Protein AF-A0A2S9F567-F1 (afdb_monomer)

Radius of gyration: 39.9 Å; Cα contacts (8 Å, |Δi|>4): 63; chains: 1; bounding box: 78×60×138 Å

Solvent-accessible surface area (backbone atoms only — not comparable to full-atom values): 10459 Å² total; per-residue (Å²): 139,76,91,75,90,85,84,84,86,88,84,89,76,88,79,77,62,73,65,55,57,56,49,46,53,51,50,52,52,49,51,51,54,49,50,50,51,49,52,53,47,49,53,47,59,62,41,70,57,79,48,87,87,66,68,73,59,59,64,51,53,49,48,51,53,50,51,52,50,51,54,50,52,54,50,52,46,54,50,49,54,50,50,51,51,49,44,63,74,66,65,59,83,56,57,68,60,55,50,50,52,50,52,50,43,51,54,52,32,36,59,70,22,77,44,87,80,87,77,93,83,82,87,87,83,85,89,58,95,80,71,76,77,50,75,66,60,54,51,50,53,53,50,53,41,43,74,73,64,52,71,64,47,76,52,74,50,72,57,97,88,39,82,44,76,49,60,43,70

Foldseek 3Di:
DYDDDDDDDDDDDDDDDPVVVVVVVVVVVVVVVVVVVVVVVVVVVVVVCVVVVPPPPVVVVVVVVVVVVLVVLVVLLVVLVVVLVVCVVVVPPPVVVNVVSVVVSVVSCLQSQVDDDDDDDDDDDDDDPPVPQDPVNVVVVVVVCVVVPDSKDKDWDADPNDIDIDIDD

Structure (mmCIF, N/CA/C/O backbone):
data_AF-A0A2S9F567-F1
#
_entry.id   AF-A0A2S9F567-F1
#
loop_
_atom_site.group_PDB
_atom_site.id
_atom_site.type_symbol
_atom_site.label_atom_id
_atom_site.label_alt_id
_atom_site.label_comp_id
_atom_site.label_asym_id
_atom_site.label_entity_id
_atom_site.label_seq_id
_atom_site.pdbx_PDB_ins_code
_atom_site.Cartn_x
_atom_site.Cartn_y
_atom_site.Cartn_z
_atom_site.occupancy
_atom_site.B_iso_or_equiv
_atom_site.auth_seq_id
_atom_site.auth_comp_id
_atom_site.auth_asym_id
_atom_site.auth_atom_id
_atom_site.pdbx_PDB_model_num
ATOM 1 N N . MET A 1 1 ? 59.654 37.110 -105.546 1.00 37.19 1 MET A N 1
ATOM 2 C CA . MET A 1 1 ? 59.288 37.642 -104.220 1.00 37.19 1 MET A CA 1
ATOM 3 C C . MET A 1 1 ? 57.988 36.994 -103.807 1.00 37.19 1 MET A C 1
ATOM 5 O O . MET A 1 1 ? 57.070 37.054 -104.607 1.00 37.19 1 MET A O 1
ATOM 9 N N . ALA A 1 2 ? 57.797 36.428 -102.635 1.00 45.44 2 ALA A N 1
ATOM 10 C CA . ALA A 1 2 ? 58.640 35.962 -101.540 1.00 45.44 2 ALA A CA 1
ATOM 11 C C . ALA A 1 2 ? 57.604 35.476 -100.515 1.00 45.44 2 ALA A C 1
ATOM 13 O O . ALA A 1 2 ? 56.603 36.173 -100.358 1.00 45.44 2 ALA A O 1
ATOM 14 N N . GLU A 1 3 ? 57.892 34.346 -99.859 1.00 51.03 3 GLU A N 1
ATOM 15 C CA . GLU A 1 3 ? 57.413 34.039 -98.500 1.00 51.03 3 GLU A CA 1
ATOM 16 C C . GLU A 1 3 ? 55.885 33.781 -98.388 1.00 51.03 3 GLU A C 1
ATOM 18 O O . GLU A 1 3 ? 55.079 34.238 -99.184 1.00 51.03 3 GLU A O 1
ATOM 23 N N . ASP A 1 4 ? 55.350 32.988 -97.474 1.00 48.09 4 ASP A N 1
ATOM 24 C CA . ASP A 1 4 ? 55.877 32.196 -96.373 1.00 48.09 4 ASP A CA 1
ATOM 25 C C . ASP A 1 4 ? 54.720 31.291 -95.894 1.00 48.09 4 ASP A C 1
ATOM 27 O O . ASP A 1 4 ? 53.557 31.595 -96.162 1.00 48.09 4 ASP A O 1
ATOM 31 N N . SER A 1 5 ? 55.060 30.187 -95.222 1.00 52.00 5 SER A N 1
ATOM 32 C CA . SER A 1 5 ? 54.617 29.793 -93.862 1.00 52.00 5 SER A CA 1
ATOM 33 C C . SER A 1 5 ? 53.223 30.245 -93.366 1.00 52.00 5 SER A C 1
ATOM 35 O O . SER A 1 5 ? 52.830 31.388 -93.519 1.00 52.00 5 SER A O 1
ATOM 37 N N . GLU A 1 6 ? 52.396 29.494 -92.638 1.00 62.50 6 GLU A N 1
ATOM 38 C CA . GLU A 1 6 ? 52.506 28.269 -91.841 1.00 62.50 6 GLU A CA 1
ATOM 39 C C . GLU A 1 6 ? 51.058 27.906 -91.354 1.00 62.50 6 GLU A C 1
ATOM 41 O O . GLU A 1 6 ? 50.105 28.618 -91.688 1.00 62.50 6 GLU A O 1
ATOM 46 N N . PRO A 1 7 ? 50.849 26.798 -90.610 1.00 60.94 7 PRO A N 1
ATOM 47 C CA . PRO A 1 7 ? 49.586 26.058 -90.531 1.00 60.94 7 PRO A CA 1
ATOM 48 C C . PRO A 1 7 ? 48.819 26.165 -89.188 1.00 60.94 7 PRO A C 1
ATOM 50 O O . PRO A 1 7 ? 49.198 26.869 -88.261 1.00 60.94 7 PRO A O 1
ATOM 53 N N . ALA A 1 8 ? 47.781 25.320 -89.098 1.00 51.59 8 ALA A N 1
ATOM 54 C CA . ALA A 1 8 ? 47.271 24.627 -87.907 1.00 51.59 8 ALA A CA 1
ATOM 55 C C . ALA A 1 8 ? 46.402 25.400 -86.890 1.00 51.59 8 ALA A C 1
ATOM 57 O O . ALA A 1 8 ? 46.864 26.142 -86.031 1.00 51.59 8 ALA A O 1
ATOM 58 N N . ALA A 1 9 ? 45.114 25.052 -86.889 1.00 56.38 9 ALA A N 1
ATOM 59 C CA . ALA A 1 9 ? 44.299 24.980 -85.673 1.00 56.38 9 ALA A CA 1
ATOM 60 C C . ALA A 1 9 ? 44.326 23.527 -85.137 1.00 56.38 9 ALA A C 1
ATOM 62 O O . ALA A 1 9 ? 44.726 22.638 -85.895 1.00 56.38 9 ALA A O 1
ATOM 63 N N . PRO A 1 10 ? 43.809 23.198 -83.934 1.00 65.44 10 PRO A N 1
ATOM 64 C CA . PRO A 1 10 ? 43.345 24.019 -82.804 1.00 65.44 10 PRO A CA 1
ATOM 65 C C . PRO A 1 10 ? 44.064 23.594 -81.494 1.00 65.44 10 PRO A C 1
ATOM 67 O O . PRO A 1 10 ? 45.003 22.815 -81.556 1.00 65.44 10 PRO A O 1
ATOM 70 N N . HIS A 1 11 ? 43.650 24.075 -80.315 1.00 52.03 11 HIS A N 1
ATOM 71 C CA . HIS A 1 11 ? 43.380 23.261 -79.107 1.00 52.03 11 HIS A CA 1
ATOM 72 C C . HIS A 1 11 ? 42.940 24.174 -77.955 1.00 52.03 11 HIS A C 1
ATOM 74 O O . HIS A 1 11 ? 43.604 25.151 -77.610 1.00 52.03 11 HIS A O 1
ATOM 80 N N . GLY A 1 12 ? 41.784 23.844 -77.381 1.00 58.00 12 GLY A N 1
ATOM 81 C CA . GLY A 1 12 ? 41.145 24.605 -76.320 1.00 58.00 12 GLY A CA 1
ATOM 82 C C . GLY A 1 12 ? 41.901 24.568 -74.997 1.00 58.00 12 GLY A C 1
ATOM 83 O O . GLY A 1 12 ? 42.596 23.607 -74.662 1.00 58.00 12 GLY A O 1
ATOM 84 N N . ARG A 1 13 ? 41.685 25.613 -74.204 1.00 52.03 13 ARG A N 1
ATOM 85 C CA . ARG A 1 13 ? 41.933 25.598 -72.767 1.00 52.03 13 ARG A CA 1
ATOM 86 C C . ARG A 1 13 ? 40.681 26.125 -72.087 1.00 52.03 13 ARG A C 1
ATOM 88 O O . ARG A 1 13 ? 40.302 27.275 -72.258 1.00 52.03 13 ARG A O 1
ATOM 95 N N . HIS A 1 14 ? 40.007 25.220 -71.386 1.00 52.25 14 HIS A N 1
ATOM 96 C CA . HIS A 1 14 ? 38.928 25.536 -70.464 1.00 52.25 14 HIS A CA 1
ATOM 97 C C . HIS A 1 14 ? 39.519 26.373 -69.323 1.00 52.25 14 HIS A C 1
ATOM 99 O O . HIS A 1 14 ? 40.222 25.858 -68.454 1.00 52.25 14 HIS A O 1
ATOM 105 N N . GLU A 1 15 ? 39.253 27.672 -69.355 1.00 56.03 15 GLU A N 1
ATOM 106 C CA . GLU A 1 15 ? 39.529 28.605 -68.269 1.00 56.03 15 GLU A CA 1
ATOM 107 C C . GLU A 1 15 ? 38.614 28.226 -67.086 1.00 56.03 15 GLU A C 1
ATOM 109 O O . GLU A 1 15 ? 37.411 28.491 -67.102 1.00 56.03 15 GLU A O 1
ATOM 114 N N . LEU A 1 16 ? 39.144 27.541 -66.067 1.00 60.44 16 LEU A N 1
ATOM 115 C CA . LEU A 1 16 ? 38.392 27.296 -64.834 1.00 60.44 16 LEU A CA 1
ATOM 116 C C . LEU A 1 16 ? 38.199 28.632 -64.096 1.00 60.44 16 LEU A C 1
ATOM 118 O O . LEU A 1 16 ? 39.182 29.325 -63.812 1.00 60.44 16 LEU A O 1
ATOM 122 N N . PRO A 1 17 ? 36.956 29.013 -63.758 1.00 55.12 17 PRO A N 1
ATOM 123 C CA . PRO A 1 17 ? 36.686 30.311 -63.171 1.00 55.12 17 PRO A CA 1
ATOM 124 C C . PRO A 1 17 ? 37.217 30.336 -61.737 1.00 55.12 17 PRO A C 1
ATOM 126 O O . PRO A 1 17 ? 36.711 29.642 -60.866 1.00 55.12 17 PRO A O 1
ATOM 129 N N . ARG A 1 18 ? 38.220 31.176 -61.457 1.00 58.12 18 ARG A N 1
ATOM 130 C CA . ARG A 1 18 ? 38.762 31.412 -60.100 1.00 58.12 18 ARG A CA 1
ATOM 131 C C . ARG A 1 18 ? 37.692 31.804 -59.065 1.00 58.12 18 ARG A C 1
ATOM 133 O O . ARG A 1 18 ? 37.925 31.657 -57.867 1.00 58.12 18 ARG A O 1
ATOM 140 N N . SER A 1 19 ? 36.513 32.246 -59.508 1.00 58.12 19 SER A N 1
ATOM 141 C CA . SER A 1 19 ? 35.350 32.483 -58.648 1.00 58.12 19 SER A CA 1
ATOM 142 C C . SER A 1 19 ? 34.764 31.198 -58.053 1.00 58.12 19 SER A C 1
ATOM 144 O O . SER A 1 19 ? 34.244 31.255 -56.943 1.00 58.12 19 SER A O 1
ATOM 146 N N . SER A 1 20 ? 34.895 30.037 -58.710 1.00 61.75 20 SER A N 1
ATOM 147 C CA . SER A 1 20 ? 34.395 28.758 -58.186 1.00 61.75 20 SER A CA 1
ATOM 148 C C . SER A 1 20 ? 35.220 28.243 -57.009 1.00 61.75 20 SER A C 1
ATOM 150 O O . SER A 1 20 ? 34.664 27.608 -56.120 1.00 61.75 20 SER A O 1
ATOM 152 N N . ALA A 1 21 ? 36.517 28.565 -56.949 1.00 67.19 21 ALA A N 1
ATOM 153 C CA . ALA A 1 21 ? 37.364 28.223 -55.808 1.00 67.19 21 ALA A CA 1
ATOM 154 C C . ALA A 1 21 ? 36.982 29.042 -54.566 1.00 67.19 21 ALA A C 1
ATOM 156 O O . ALA A 1 21 ? 36.855 28.485 -53.480 1.00 67.19 21 ALA A O 1
ATOM 157 N N . VAL A 1 22 ? 36.721 30.345 -54.733 1.00 73.75 22 VAL A N 1
ATOM 158 C CA . VAL A 1 22 ? 36.220 31.209 -53.648 1.00 73.75 22 VAL A CA 1
ATOM 159 C C . VAL A 1 22 ? 34.837 30.746 -53.194 1.00 73.75 22 VAL A C 1
ATOM 161 O O . VAL A 1 22 ? 34.590 30.633 -51.997 1.00 73.75 22 VAL A O 1
ATOM 164 N N . PHE A 1 23 ? 33.960 30.409 -54.142 1.00 74.69 23 PH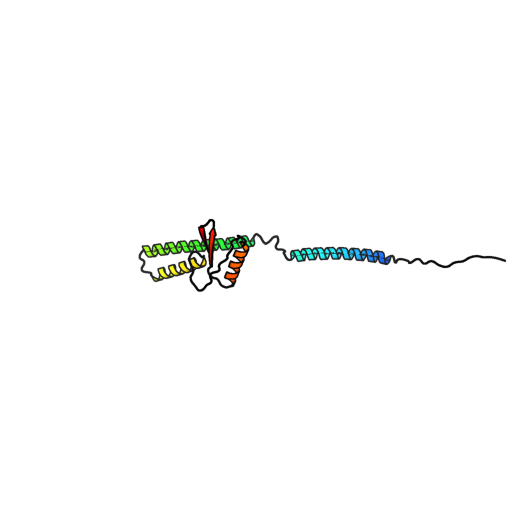E A N 1
ATOM 165 C CA . PHE A 1 23 ? 32.634 29.873 -53.843 1.00 74.69 23 PHE A CA 1
ATOM 166 C C . PHE A 1 23 ? 32.710 28.515 -53.132 1.00 74.69 23 PHE A C 1
ATOM 168 O O . PHE A 1 23 ? 31.963 28.274 -52.191 1.00 74.69 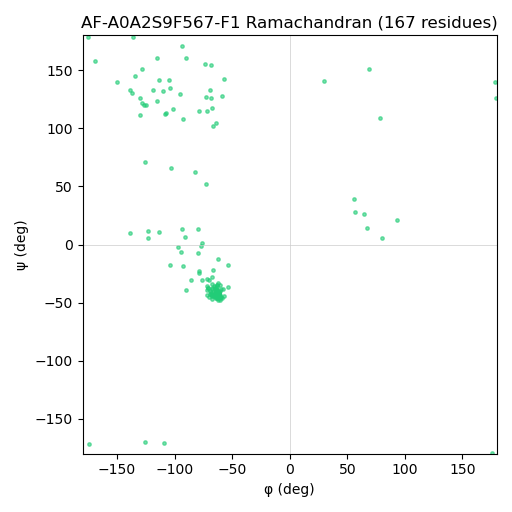23 PHE A O 1
ATOM 175 N N . GLY A 1 24 ? 33.652 27.653 -53.525 1.00 80.12 24 GLY A N 1
ATOM 176 C CA . GLY A 1 24 ? 33.908 26.362 -52.890 1.00 80.12 24 GLY A CA 1
ATOM 177 C C . GLY A 1 24 ? 34.427 26.505 -51.461 1.00 80.12 24 GLY A C 1
ATOM 178 O O . GLY A 1 24 ? 33.919 25.845 -50.560 1.00 80.12 24 GLY A O 1
ATOM 179 N N . VAL A 1 25 ? 35.374 27.416 -51.222 1.00 85.00 25 VAL A N 1
ATOM 180 C CA . VAL A 1 25 ? 35.862 27.727 -49.867 1.00 85.00 25 VAL A CA 1
ATOM 181 C C . VAL A 1 25 ? 34.730 28.271 -48.996 1.00 85.00 25 VAL A C 1
ATOM 183 O O . VAL A 1 25 ? 34.572 27.843 -47.854 1.00 85.00 25 VAL A O 1
ATOM 186 N N . LEU A 1 26 ? 33.906 29.168 -49.540 1.00 86.69 26 LEU A N 1
ATOM 187 C CA . LEU A 1 26 ? 32.778 29.754 -48.820 1.00 86.69 26 LEU A CA 1
ATOM 188 C C . LEU A 1 26 ? 31.687 28.712 -48.520 1.00 86.69 26 LEU A C 1
ATOM 190 O O . LEU A 1 26 ? 31.138 28.710 -47.422 1.00 86.69 26 LEU A O 1
ATOM 194 N N . ALA A 1 27 ? 31.434 27.781 -49.444 1.00 85.19 27 ALA A N 1
ATOM 195 C CA . ALA A 1 27 ? 30.518 26.659 -49.251 1.00 85.19 27 ALA A CA 1
ATOM 196 C C . ALA A 1 27 ? 31.017 25.672 -48.183 1.00 85.19 27 ALA A C 1
ATOM 198 O O . ALA A 1 27 ? 30.238 25.252 -47.333 1.00 85.19 27 ALA A O 1
ATOM 199 N N . VAL A 1 28 ? 32.313 25.339 -48.176 1.00 88.44 28 VAL A N 1
ATOM 200 C CA . VAL A 1 28 ? 32.918 24.484 -47.140 1.00 88.44 28 VAL A CA 1
ATOM 201 C C . VAL A 1 28 ? 32.822 25.150 -45.770 1.00 88.44 28 VAL A C 1
ATOM 203 O O . VAL A 1 28 ? 32.429 24.501 -44.804 1.00 88.44 28 VAL A O 1
ATOM 206 N N . LEU A 1 29 ? 33.121 26.448 -45.688 1.00 91.44 29 LEU A N 1
ATOM 207 C CA . LEU A 1 29 ? 33.033 27.211 -44.445 1.00 91.44 29 LEU A CA 1
ATOM 208 C C . LEU A 1 29 ? 31.585 27.277 -43.932 1.00 91.44 29 LEU A C 1
ATOM 210 O O . LEU A 1 29 ? 31.349 27.036 -42.749 1.00 91.44 29 LEU A O 1
ATOM 214 N N . LEU A 1 30 ? 30.613 27.512 -44.820 1.00 90.94 30 LEU A N 1
ATOM 215 C CA . LEU A 1 30 ? 29.183 27.457 -44.493 1.00 90.94 30 LEU A CA 1
ATOM 216 C C . LEU A 1 30 ? 28.750 26.076 -43.999 1.00 90.94 30 LEU A C 1
ATOM 218 O O . LEU A 1 30 ? 28.080 25.992 -42.975 1.00 90.94 30 LEU A O 1
ATOM 222 N N . CYS A 1 31 ? 29.155 24.999 -44.676 1.00 88.56 31 CYS A N 1
ATOM 223 C CA . CYS A 1 31 ? 28.868 23.630 -44.242 1.00 88.56 31 CYS A CA 1
ATOM 224 C C . CYS A 1 31 ? 29.455 23.328 -42.860 1.00 88.56 31 CYS A C 1
ATOM 226 O O . CYS A 1 31 ? 28.812 22.656 -42.060 1.00 88.56 31 CYS A O 1
ATOM 228 N N . LEU A 1 32 ? 30.653 23.832 -42.561 1.00 90.69 32 LEU A N 1
ATOM 229 C CA . LEU A 1 32 ? 31.321 23.611 -41.280 1.00 90.69 32 LEU A CA 1
ATOM 230 C C . LEU A 1 32 ? 30.606 24.367 -40.151 1.00 90.69 32 LEU A C 1
ATOM 232 O O . LEU A 1 32 ? 30.309 23.781 -39.112 1.00 9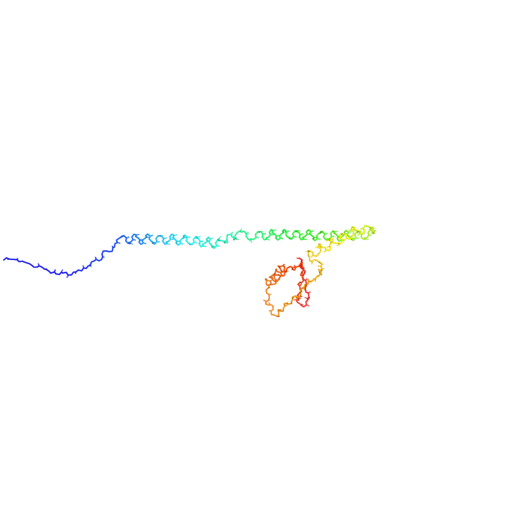0.69 32 LEU A O 1
ATOM 236 N N . LEU A 1 33 ? 30.240 25.632 -40.383 1.00 89.06 33 LEU A N 1
ATOM 237 C CA . LEU A 1 33 ? 29.423 26.412 -39.448 1.00 89.06 33 LEU A CA 1
ATOM 238 C C . LEU A 1 33 ? 28.041 25.786 -39.234 1.00 89.06 33 LEU A C 1
ATOM 240 O O . LEU A 1 33 ? 27.581 25.702 -38.098 1.00 89.06 33 LEU A O 1
ATOM 244 N N . LEU A 1 34 ? 27.399 25.308 -40.303 1.00 88.25 34 LEU A N 1
ATOM 245 C CA . LEU A 1 34 ? 26.102 24.643 -40.229 1.00 88.25 34 LEU A CA 1
ATOM 246 C C . LEU A 1 34 ? 26.199 23.306 -39.484 1.00 88.25 34 LEU A C 1
ATOM 248 O O . LEU A 1 34 ? 25.348 23.011 -38.654 1.00 88.25 34 LEU A O 1
ATOM 252 N N . GLY A 1 35 ? 27.259 22.530 -39.716 1.00 86.62 35 GLY A N 1
ATOM 253 C CA . GLY A 1 35 ? 27.541 21.296 -38.986 1.00 86.62 35 GLY A CA 1
ATOM 254 C C . GLY A 1 35 ? 27.763 21.539 -37.494 1.00 86.62 35 GLY A C 1
ATOM 255 O O . GLY A 1 35 ? 27.213 20.807 -36.677 1.00 86.62 35 GLY A O 1
ATOM 256 N N . ILE A 1 36 ? 28.490 22.600 -37.123 1.00 85.62 36 ILE A N 1
ATOM 257 C CA . ILE A 1 36 ? 28.644 23.018 -35.721 1.00 85.62 36 ILE A CA 1
ATOM 258 C C . ILE A 1 36 ? 27.294 23.450 -35.141 1.00 85.62 36 ILE A C 1
ATOM 260 O O . ILE A 1 36 ? 26.939 22.996 -34.059 1.00 85.62 36 ILE A O 1
ATOM 264 N N . ALA A 1 37 ? 26.516 24.266 -35.857 1.00 82.75 37 ALA A N 1
ATOM 265 C CA . ALA A 1 37 ? 25.205 24.726 -35.403 1.00 82.75 37 ALA A CA 1
ATOM 266 C C . ALA A 1 37 ? 24.236 23.555 -35.173 1.00 82.75 37 ALA A C 1
ATOM 268 O O . ALA A 1 37 ? 23.591 23.487 -34.127 1.00 82.75 37 ALA A O 1
ATOM 269 N N . ILE A 1 38 ? 24.187 22.595 -36.100 1.00 79.56 38 IL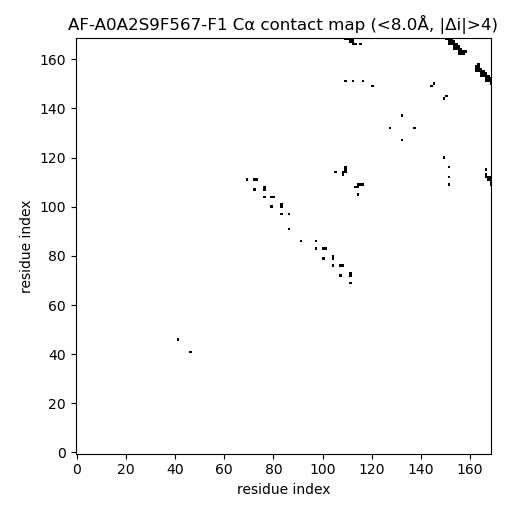E A N 1
ATOM 270 C CA . ILE A 1 38 ? 23.395 21.370 -35.961 1.00 79.56 38 ILE A CA 1
ATOM 271 C C . ILE A 1 38 ? 23.941 20.515 -34.820 1.00 79.56 38 ILE A C 1
ATOM 273 O O . ILE A 1 38 ? 23.156 20.063 -34.007 1.00 79.56 38 ILE A O 1
ATOM 277 N N . ALA A 1 39 ? 25.255 20.336 -34.674 1.00 78.06 39 ALA A N 1
ATOM 278 C CA . ALA A 1 39 ? 25.826 19.579 -33.557 1.00 78.06 39 ALA A CA 1
ATOM 279 C C . ALA A 1 39 ? 25.533 20.228 -32.193 1.00 78.06 39 ALA A C 1
ATOM 281 O O . ALA A 1 39 ? 25.302 19.518 -31.216 1.00 78.06 39 ALA A O 1
ATOM 282 N N . THR A 1 40 ? 25.500 21.564 -32.114 1.00 73.69 40 THR A N 1
ATOM 283 C CA . THR A 1 40 ? 25.076 22.288 -30.906 1.00 73.69 40 THR A CA 1
ATOM 284 C C . THR A 1 40 ? 23.577 22.175 -30.664 1.00 73.69 40 THR A C 1
ATOM 286 O O . THR A 1 40 ? 23.178 22.018 -29.517 1.00 73.69 40 THR A O 1
ATOM 289 N N . GLN A 1 41 ? 22.754 22.185 -31.718 1.00 65.50 41 GLN A N 1
ATOM 290 C CA . GLN A 1 41 ? 21.310 21.977 -31.613 1.00 65.50 41 GLN A CA 1
ATOM 291 C C . GLN A 1 41 ? 20.967 20.530 -31.276 1.00 65.50 41 GLN A C 1
ATOM 293 O O . GLN A 1 41 ? 20.067 20.323 -30.488 1.00 65.50 41 GLN A O 1
ATOM 298 N N . VAL A 1 42 ? 21.688 19.538 -31.800 1.00 66.81 42 VAL A N 1
ATOM 299 C CA . VAL A 1 42 ? 21.548 18.117 -31.455 1.00 66.81 42 VAL A CA 1
ATOM 300 C C . VAL A 1 42 ? 22.011 17.899 -30.025 1.00 66.81 42 VAL A C 1
ATOM 302 O O . VAL A 1 42 ? 21.276 17.300 -29.263 1.00 66.81 42 VAL A O 1
ATOM 305 N N . ARG A 1 43 ? 23.127 18.505 -29.592 1.00 57.16 43 ARG A N 1
ATOM 306 C CA . ARG A 1 43 ? 23.478 18.528 -28.164 1.00 57.16 43 ARG A CA 1
ATOM 307 C C . ARG A 1 43 ? 22.418 19.218 -27.317 1.00 57.16 43 ARG A C 1
ATOM 309 O O . ARG A 1 43 ? 22.207 18.769 -26.206 1.00 57.16 43 ARG A O 1
ATOM 316 N N . GLN A 1 44 ? 21.748 20.263 -27.805 1.00 49.78 44 GLN A N 1
ATOM 317 C CA . GLN A 1 44 ? 20.633 20.918 -27.105 1.00 49.78 44 GLN A CA 1
ATOM 318 C C . GLN A 1 44 ? 19.297 20.166 -27.217 1.00 49.78 44 GLN A C 1
ATOM 320 O O . GLN A 1 44 ? 18.449 20.355 -26.360 1.00 49.78 44 GLN A O 1
ATOM 325 N N . THR A 1 45 ? 19.116 19.317 -28.229 1.00 48.19 45 THR A N 1
ATOM 326 C CA . THR A 1 45 ? 17.929 18.475 -28.452 1.00 48.19 45 THR A CA 1
ATOM 327 C C . THR A 1 45 ? 18.059 17.167 -27.668 1.00 48.19 45 THR A C 1
ATOM 329 O O . THR A 1 45 ? 17.065 16.699 -27.131 1.00 48.19 45 THR A O 1
ATOM 332 N N . ASP A 1 46 ? 19.284 16.669 -27.468 1.00 45.06 46 ASP A N 1
ATOM 333 C CA . ASP A 1 46 ? 19.636 15.697 -26.426 1.00 45.06 46 ASP A CA 1
ATOM 334 C C . ASP A 1 46 ? 19.624 16.358 -25.029 1.00 45.06 46 ASP A C 1
ATOM 336 O O . ASP A 1 46 ? 19.126 15.774 -24.076 1.00 45.06 46 ASP A O 1
ATOM 340 N N . SER A 1 47 ? 20.036 17.631 -24.899 1.00 43.22 47 SER A N 1
ATOM 341 C CA . SER A 1 47 ? 19.837 18.439 -23.668 1.00 43.22 47 SER A CA 1
ATOM 342 C C . SER A 1 47 ? 18.418 19.017 -23.539 1.00 43.22 47 SER A C 1
ATOM 344 O O . SER A 1 47 ? 18.162 19.863 -22.676 1.00 43.22 47 SER A O 1
ATOM 346 N N . GLY A 1 48 ? 17.477 18.523 -24.352 1.00 41.44 48 GLY A N 1
ATOM 347 C CA . GLY A 1 48 ? 16.053 18.527 -24.025 1.00 41.44 48 GLY A CA 1
ATOM 348 C C . GLY A 1 48 ? 15.766 17.692 -22.771 1.00 41.44 48 GLY A C 1
ATOM 349 O O . GLY A 1 48 ? 14.710 17.855 -22.168 1.00 41.44 48 GLY A O 1
ATOM 350 N N . ASP A 1 49 ? 16.742 16.893 -22.325 1.00 46.47 49 ASP A N 1
ATOM 351 C CA . ASP A 1 49 ? 16.882 16.389 -20.962 1.00 46.47 49 ASP A CA 1
ATOM 352 C C . ASP A 1 49 ? 17.989 17.184 -20.231 1.00 46.47 49 ASP A C 1
ATOM 354 O O . ASP A 1 49 ? 19.031 16.671 -19.838 1.00 46.47 49 ASP A O 1
ATOM 358 N N . SER A 1 50 ? 17.774 18.485 -20.003 1.00 43.97 50 SER A N 1
ATOM 359 C CA . SER A 1 50 ? 18.522 19.263 -18.991 1.00 43.97 50 SER A CA 1
ATOM 360 C C . SER A 1 50 ? 18.062 18.873 -17.579 1.00 43.97 50 SER A C 1
ATOM 362 O O . SER A 1 50 ? 17.684 19.692 -16.745 1.00 43.97 50 SER A O 1
ATOM 364 N N . LEU A 1 51 ? 18.082 17.566 -17.333 1.00 39.31 51 LEU A N 1
ATOM 365 C CA . LEU A 1 51 ? 17.651 16.872 -16.127 1.00 39.31 51 LEU A CA 1
ATOM 366 C C . LEU A 1 51 ? 18.789 16.025 -15.534 1.00 39.31 51 LEU A C 1
ATOM 368 O O . LEU A 1 51 ? 18.582 15.298 -14.567 1.00 39.31 51 LEU A O 1
ATOM 372 N N . GLU A 1 52 ? 20.018 16.204 -16.021 1.00 48.44 52 GLU A N 1
ATOM 373 C CA . GLU A 1 52 ? 21.215 15.489 -15.558 1.00 48.44 52 GLU A CA 1
ATOM 374 C C . GLU A 1 52 ? 22.004 16.226 -14.457 1.00 48.44 52 GLU A C 1
ATOM 376 O O . GLU A 1 52 ? 23.124 15.866 -14.103 1.00 48.44 52 GLU A O 1
ATOM 381 N N . THR A 1 53 ? 21.412 17.254 -13.842 1.00 45.34 53 THR A N 1
ATOM 382 C CA . THR A 1 53 ? 21.902 17.803 -12.557 1.00 45.34 53 THR A CA 1
ATOM 383 C C . THR A 1 53 ? 20.775 18.156 -11.577 1.00 45.34 53 THR A C 1
ATOM 385 O O . THR A 1 53 ? 21.032 18.745 -10.532 1.00 45.34 53 THR A O 1
ATOM 388 N N . ALA A 1 54 ? 19.530 17.752 -11.873 1.00 43.03 54 ALA A N 1
ATOM 389 C CA . ALA A 1 54 ? 18.351 18.020 -11.036 1.00 43.03 54 ALA A CA 1
ATOM 390 C C . ALA A 1 54 ? 17.575 16.757 -10.589 1.00 43.03 54 ALA A C 1
ATOM 392 O O . ALA A 1 54 ? 16.528 16.881 -9.967 1.00 43.03 54 ALA A O 1
ATOM 393 N N . ARG A 1 55 ? 18.051 15.534 -10.874 1.00 53.53 55 ARG A N 1
ATOM 394 C CA . ARG A 1 55 ? 17.281 14.285 -10.647 1.00 53.53 55 ARG A CA 1
ATOM 395 C C . ARG A 1 55 ? 17.760 13.273 -9.585 1.00 53.53 55 ARG A C 1
ATOM 397 O O . ARG A 1 55 ? 17.165 12.204 -9.518 1.00 53.53 55 ARG A O 1
ATOM 404 N N . PRO A 1 56 ? 18.730 13.569 -8.700 1.00 45.53 56 PRO A N 1
ATOM 405 C CA . PRO A 1 56 ? 18.883 12.761 -7.473 1.00 45.53 56 PRO A CA 1
ATOM 406 C C . PRO A 1 56 ? 18.361 13.411 -6.180 1.00 45.53 56 PRO A C 1
ATOM 408 O O . PRO A 1 56 ? 18.155 12.700 -5.204 1.00 45.53 56 PRO A O 1
ATOM 411 N N . ALA A 1 57 ? 18.145 14.731 -6.130 1.00 51.78 57 ALA A N 1
ATOM 412 C CA . ALA A 1 57 ? 17.825 15.426 -4.873 1.00 51.78 57 ALA A CA 1
ATOM 413 C C . ALA A 1 57 ? 16.316 15.506 -4.567 1.00 51.78 57 ALA A C 1
ATOM 415 O O . ALA A 1 57 ? 15.917 15.286 -3.427 1.00 51.78 57 ALA A O 1
ATOM 416 N N . ASP A 1 58 ? 15.463 15.735 -5.569 1.00 52.78 58 ASP A N 1
ATOM 417 C CA . ASP A 1 58 ? 14.025 15.951 -5.326 1.00 52.78 58 ASP A CA 1
ATOM 418 C C . ASP A 1 58 ? 13.260 14.656 -5.011 1.00 52.78 58 ASP A C 1
ATOM 420 O O . ASP A 1 58 ? 12.326 14.665 -4.211 1.00 52.78 58 ASP A O 1
ATOM 424 N N . LEU A 1 59 ? 13.699 13.517 -5.562 1.00 55.19 59 LEU A N 1
ATOM 425 C CA . LEU A 1 59 ? 13.173 12.198 -5.187 1.00 55.19 59 LEU A CA 1
ATOM 426 C C . LEU A 1 59 ? 13.550 11.827 -3.745 1.00 55.19 59 LEU A C 1
ATOM 428 O O . LEU A 1 59 ? 12.744 11.215 -3.049 1.00 55.19 59 LEU A O 1
ATOM 432 N N . LEU A 1 60 ? 14.734 12.241 -3.274 1.00 59.31 60 LEU A N 1
ATOM 433 C CA . LEU A 1 60 ? 15.160 12.037 -1.887 1.00 59.31 60 LEU A CA 1
ATOM 434 C C . LEU A 1 60 ? 14.395 12.941 -0.915 1.00 59.31 60 LEU A C 1
ATOM 436 O O . LEU A 1 60 ? 13.999 12.477 0.148 1.00 59.31 60 LEU A O 1
ATOM 440 N N . ILE A 1 61 ? 14.132 14.197 -1.285 1.00 64.06 61 ILE A N 1
ATOM 441 C CA . ILE A 1 61 ? 13.357 15.132 -0.455 1.00 64.06 61 ILE A CA 1
ATOM 442 C C . ILE A 1 61 ? 11.886 14.700 -0.371 1.00 64.06 61 ILE A C 1
ATOM 444 O O . ILE A 1 61 ? 11.285 14.750 0.703 1.00 64.06 61 ILE A O 1
ATOM 448 N N . LEU A 1 62 ? 11.295 14.235 -1.477 1.00 62.00 62 LEU A N 1
ATOM 449 C CA . LEU A 1 62 ? 9.925 13.726 -1.458 1.00 62.00 62 LEU A CA 1
ATOM 450 C C . LEU A 1 62 ? 9.824 12.427 -0.646 1.00 62.00 62 LEU A C 1
ATOM 452 O O . LEU A 1 62 ? 8.908 12.309 0.167 1.00 62.00 62 LEU A O 1
ATOM 456 N N . LEU A 1 63 ? 10.769 11.493 -0.809 1.00 65.50 63 LEU A N 1
ATOM 457 C CA . LEU A 1 63 ? 10.816 10.259 -0.021 1.00 65.50 63 LEU A CA 1
ATOM 458 C C . LEU A 1 63 ? 10.981 10.550 1.476 1.00 65.50 63 LEU A C 1
ATOM 460 O O . LEU A 1 63 ? 10.228 9.995 2.268 1.00 65.50 63 LEU A O 1
ATOM 464 N N . ASP A 1 64 ? 11.870 11.471 1.855 1.00 71.50 64 ASP A N 1
ATOM 465 C CA . ASP A 1 64 ? 12.039 11.904 3.248 1.00 71.50 64 ASP A CA 1
ATOM 466 C C . ASP A 1 64 ? 10.747 12.531 3.800 1.00 71.50 64 ASP A C 1
ATOM 468 O O . ASP A 1 64 ? 10.303 12.197 4.897 1.00 71.50 64 ASP A O 1
ATOM 472 N N . SER A 1 65 ? 10.052 13.356 3.008 1.00 69.88 65 SER A N 1
ATOM 473 C CA . SER A 1 65 ? 8.771 13.943 3.425 1.00 69.88 65 SER A CA 1
ATOM 474 C C . SER A 1 65 ? 7.650 12.903 3.599 1.00 69.88 65 SER A C 1
ATOM 476 O O . SER A 1 65 ? 6.823 13.029 4.508 1.00 69.88 65 SER A O 1
ATOM 478 N N . LEU A 1 66 ? 7.619 11.863 2.756 1.00 72.25 66 LEU A N 1
ATOM 479 C CA . LEU A 1 66 ? 6.659 10.761 2.853 1.00 72.25 66 LEU A CA 1
ATOM 480 C C . LEU A 1 66 ? 6.980 9.860 4.047 1.00 72.25 66 LEU A C 1
ATOM 482 O O . LEU A 1 66 ? 6.077 9.540 4.815 1.00 72.25 66 LEU A O 1
ATOM 486 N N . GLN A 1 67 ? 8.256 9.540 4.259 1.00 72.06 67 GLN A N 1
ATOM 487 C CA . GLN A 1 67 ? 8.729 8.778 5.414 1.00 72.06 67 GLN A CA 1
ATOM 488 C C . GLN A 1 67 ? 8.453 9.514 6.731 1.00 72.06 67 GLN A C 1
ATOM 490 O O . GLN A 1 67 ? 7.991 8.907 7.696 1.00 72.06 67 GLN A O 1
ATOM 495 N N . GLN A 1 68 ? 8.659 10.833 6.779 1.00 77.38 68 GLN A N 1
ATOM 496 C CA . GLN A 1 68 ? 8.319 11.649 7.949 1.00 77.38 68 GLN A CA 1
ATOM 497 C C . GLN A 1 68 ? 6.811 11.665 8.221 1.00 77.38 68 GLN A C 1
ATOM 499 O O . GLN A 1 68 ? 6.395 11.551 9.376 1.00 77.38 68 GLN A O 1
ATOM 504 N N . ARG A 1 69 ? 5.977 11.769 7.177 1.00 73.50 69 ARG A N 1
ATOM 505 C CA . ARG A 1 69 ? 4.514 11.678 7.319 1.00 73.50 69 ARG A CA 1
ATOM 506 C C . ARG A 1 69 ? 4.073 10.304 7.811 1.00 73.50 69 ARG A C 1
ATOM 508 O O . ARG A 1 69 ? 3.247 10.232 8.716 1.00 73.50 69 ARG A O 1
ATOM 515 N N . GLU A 1 70 ? 4.639 9.233 7.268 1.00 75.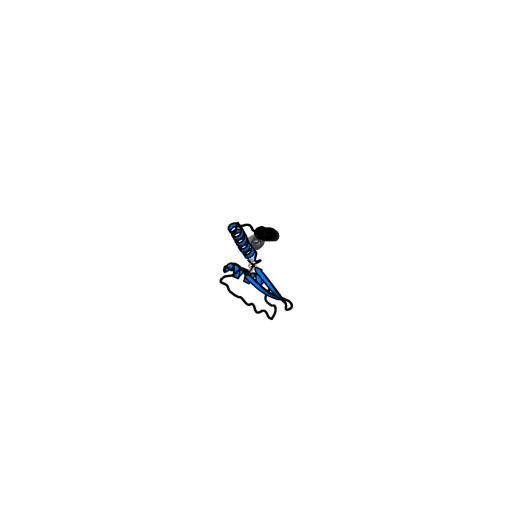44 70 GLU A N 1
ATOM 516 C CA . GLU A 1 70 ? 4.372 7.865 7.713 1.00 75.44 70 GLU A CA 1
ATOM 517 C C . GLU A 1 70 ? 4.769 7.667 9.187 1.00 75.44 70 GLU A C 1
ATOM 519 O O . GLU A 1 70 ? 4.001 7.115 9.975 1.00 75.44 70 GLU A O 1
ATOM 524 N N . ALA A 1 71 ? 5.931 8.178 9.602 1.00 74.50 71 ALA A N 1
ATOM 525 C CA . ALA A 1 71 ? 6.381 8.120 10.992 1.00 74.50 71 ALA A CA 1
ATOM 526 C C . ALA A 1 71 ? 5.454 8.895 11.949 1.00 74.50 71 ALA A C 1
ATOM 528 O O . ALA A 1 71 ? 5.159 8.423 13.053 1.00 74.50 71 ALA A O 1
ATOM 529 N N . ALA A 1 72 ? 4.953 10.059 11.524 1.00 79.31 72 ALA A N 1
ATOM 530 C CA . ALA A 1 72 ? 3.979 10.834 12.289 1.00 79.31 72 ALA A CA 1
ATOM 531 C C . ALA A 1 72 ? 2.650 10.074 12.452 1.00 79.31 72 ALA A C 1
ATOM 533 O O . ALA A 1 72 ? 2.153 9.954 13.572 1.00 79.31 72 ALA A O 1
ATOM 534 N N . LEU A 1 73 ? 2.124 9.485 11.370 1.00 77.81 73 LEU A N 1
ATOM 535 C CA . LEU A 1 73 ? 0.893 8.683 11.400 1.00 77.81 73 LEU A CA 1
ATOM 536 C C . LEU A 1 73 ? 1.037 7.437 12.289 1.00 77.81 73 LEU A C 1
ATOM 538 O O . LEU A 1 73 ? 0.144 7.131 13.077 1.00 77.81 73 LEU A O 1
ATOM 542 N N . ASN A 1 74 ? 2.179 6.746 12.227 1.00 75.44 74 ASN A N 1
ATOM 543 C CA . ASN A 1 74 ? 2.477 5.616 13.114 1.00 75.44 74 ASN A CA 1
ATOM 544 C C . ASN A 1 74 ? 2.500 6.028 14.596 1.00 75.44 74 ASN A C 1
ATOM 546 O O . ASN A 1 74 ? 1.998 5.302 15.458 1.00 75.44 74 ASN A O 1
ATOM 550 N N . THR A 1 75 ? 3.053 7.206 14.898 1.00 83.44 75 THR A N 1
ATOM 551 C CA . THR A 1 75 ? 3.069 7.760 16.261 1.00 83.44 75 THR A CA 1
ATOM 552 C C . THR A 1 75 ? 1.651 8.064 16.750 1.00 83.44 75 THR A C 1
ATOM 554 O O . THR A 1 75 ? 1.298 7.693 17.870 1.00 83.44 75 THR A O 1
ATOM 557 N N . GLU A 1 76 ? 0.811 8.658 15.898 1.00 78.94 76 GLU A N 1
ATOM 558 C CA . GLU A 1 76 ? -0.592 8.952 16.212 1.00 78.94 76 GLU A CA 1
ATOM 559 C C . GLU A 1 76 ? -1.403 7.670 16.471 1.00 78.94 76 GLU A C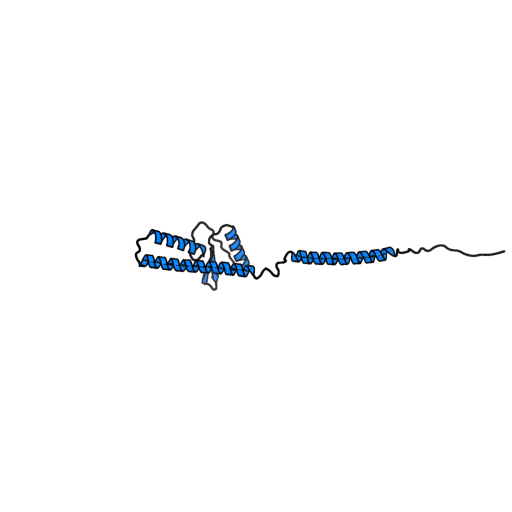 1
ATOM 561 O O . GLU A 1 76 ? -2.164 7.595 17.438 1.00 78.94 76 GLU A O 1
ATOM 566 N N . VAL A 1 77 ? -1.191 6.611 15.679 1.00 80.31 77 VAL A N 1
ATOM 567 C CA . VAL A 1 77 ? -1.814 5.297 15.923 1.00 80.31 77 VAL A CA 1
ATOM 568 C C . VAL A 1 77 ? -1.422 4.746 17.295 1.00 80.31 77 VAL A C 1
ATOM 570 O O . VAL A 1 77 ? -2.292 4.288 18.042 1.00 80.31 77 VAL A O 1
ATOM 573 N N . ALA A 1 78 ? -0.140 4.812 17.663 1.00 80.81 78 ALA A N 1
ATOM 574 C CA . ALA A 1 78 ? 0.333 4.338 18.963 1.00 80.81 78 ALA A CA 1
ATOM 575 C C . ALA A 1 78 ? -0.269 5.142 20.133 1.00 80.81 78 ALA A C 1
ATOM 577 O O . ALA A 1 78 ? -0.652 4.571 21.161 1.00 80.81 78 ALA A O 1
ATOM 578 N N . GLU A 1 79 ? -0.405 6.459 19.977 1.00 83.81 79 GLU A N 1
ATOM 579 C CA . GLU A 1 79 ? -1.037 7.330 20.970 1.00 83.81 79 GLU A CA 1
ATOM 580 C C . GLU A 1 79 ? -2.535 7.028 21.131 1.00 83.81 79 GLU A C 1
ATOM 582 O O . GLU A 1 79 ? -3.029 6.894 22.258 1.00 83.81 79 GLU A O 1
ATOM 587 N N . LEU A 1 80 ? -3.261 6.838 20.025 1.00 79.88 80 LEU A N 1
ATOM 588 C CA . LEU A 1 80 ? -4.677 6.462 20.046 1.00 79.88 80 LEU A CA 1
ATOM 589 C C . LEU A 1 80 ? -4.893 5.088 20.691 1.00 79.88 80 LEU A C 1
ATOM 591 O O . LEU A 1 80 ? -5.817 4.928 21.494 1.00 79.88 80 LEU A O 1
ATOM 595 N N . GLN A 1 81 ? -4.026 4.108 20.409 1.00 82.62 81 GLN A N 1
ATOM 596 C CA . GLN A 1 81 ? -4.058 2.795 21.065 1.00 82.62 81 GLN A CA 1
ATOM 597 C C . GLN A 1 81 ? -3.894 2.932 22.582 1.00 82.62 81 GLN A C 1
ATOM 599 O O . GLN A 1 81 ? -4.663 2.346 23.350 1.00 82.62 81 GLN A O 1
ATOM 604 N N . ARG A 1 82 ? -2.928 3.747 23.022 1.00 85.88 82 ARG A N 1
ATOM 605 C CA . ARG A 1 82 ? -2.684 4.011 24.445 1.00 85.88 82 ARG A CA 1
ATOM 606 C C . ARG A 1 82 ? -3.871 4.712 25.106 1.00 85.88 82 ARG A C 1
ATOM 608 O O . ARG A 1 82 ? -4.278 4.312 26.196 1.00 85.88 82 ARG A O 1
ATOM 615 N N . THR A 1 83 ? -4.447 5.706 24.438 1.00 77.12 83 THR A N 1
ATOM 616 C CA . THR A 1 83 ? -5.619 6.452 24.916 1.00 77.12 83 THR A CA 1
ATOM 617 C C . THR A 1 83 ? -6.828 5.533 25.071 1.00 77.12 83 THR A C 1
ATOM 619 O O . THR A 1 83 ? -7.479 5.537 26.114 1.00 77.12 83 THR A O 1
ATOM 622 N N . LEU A 1 84 ? -7.098 4.670 24.086 1.00 76.94 84 LEU A N 1
ATOM 623 C CA . LEU A 1 84 ? -8.172 3.680 24.174 1.00 76.94 84 LEU A CA 1
ATOM 624 C C . LEU A 1 84 ? -7.966 2.697 25.326 1.00 76.94 84 LEU A C 1
ATOM 626 O O . LEU A 1 84 ? -8.923 2.405 26.041 1.00 76.94 84 LEU A O 1
ATOM 630 N N . ALA A 1 85 ? -6.741 2.206 25.523 1.00 80.31 85 ALA A N 1
ATOM 631 C CA . ALA A 1 85 ? -6.427 1.313 26.633 1.00 80.31 85 ALA A CA 1
ATOM 632 C C . ALA A 1 85 ? -6.664 1.997 27.991 1.00 80.31 85 ALA A C 1
ATOM 634 O O . ALA A 1 85 ? -7.239 1.392 28.894 1.00 80.31 85 ALA A O 1
ATOM 635 N N . GLN A 1 86 ? -6.293 3.275 28.125 1.00 77.94 86 GLN A N 1
ATOM 636 C CA . GLN A 1 86 ? -6.546 4.064 29.334 1.00 77.94 86 GLN A CA 1
ATOM 637 C C . GLN A 1 86 ? -8.038 4.333 29.564 1.00 77.94 86 GLN A C 1
ATOM 639 O O . GLN A 1 86 ? -8.513 4.190 30.690 1.00 77.94 86 GLN A O 1
ATOM 644 N N . LEU A 1 87 ? -8.800 4.682 28.524 1.00 74.31 87 LEU A N 1
ATOM 645 C CA . LEU A 1 87 ? -10.248 4.910 28.625 1.00 74.31 87 LEU A CA 1
ATOM 646 C C . LEU A 1 87 ? -11.005 3.630 29.011 1.00 74.31 87 LEU A C 1
ATOM 648 O O . LEU A 1 87 ? -11.903 3.672 29.849 1.00 74.31 87 LEU A O 1
ATOM 652 N N . GLN A 1 88 ? -10.603 2.483 28.457 1.00 73.56 88 GLN A N 1
ATOM 653 C CA . GLN A 1 88 ? -11.165 1.176 28.809 1.00 73.56 88 GLN A CA 1
ATOM 654 C C . GLN A 1 88 ? -10.809 0.767 30.243 1.00 73.56 88 GLN A C 1
ATOM 656 O O . GLN A 1 88 ? -11.680 0.312 30.981 1.00 73.56 88 GLN A O 1
ATOM 661 N N . ALA A 1 89 ? -9.552 0.960 30.660 1.00 76.06 89 ALA A N 1
ATOM 662 C CA . ALA A 1 89 ? -9.097 0.624 32.010 1.00 76.06 89 ALA A CA 1
ATOM 663 C C . ALA A 1 89 ? -9.683 1.547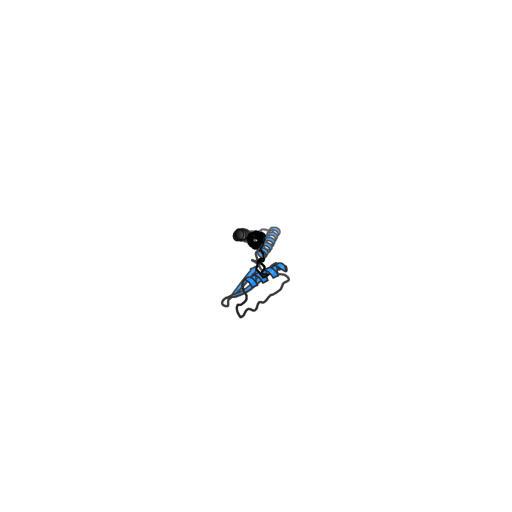 33.093 1.00 76.06 89 ALA A C 1
ATOM 665 O O . ALA A 1 89 ? -9.884 1.113 34.223 1.00 76.06 89 ALA A O 1
ATOM 666 N N . SER A 1 90 ? -9.970 2.809 32.756 1.00 69.12 90 SER A N 1
ATOM 667 C CA . SER A 1 90 ? -10.584 3.781 33.674 1.00 69.12 90 SER A CA 1
ATOM 668 C C . SER A 1 90 ? -12.098 3.614 33.826 1.00 69.12 90 SER A C 1
ATOM 670 O O . SER A 1 90 ? -12.686 4.272 34.682 1.00 69.12 90 SER A O 1
ATOM 672 N N . GLY A 1 91 ? -12.734 2.739 33.034 1.00 61.78 91 GLY A N 1
ATOM 673 C CA . GLY A 1 91 ? -14.181 2.511 33.091 1.00 61.78 91 GLY A CA 1
ATOM 674 C C . GLY A 1 91 ? -15.007 3.736 32.686 1.00 61.78 91 GLY A C 1
ATOM 675 O O . GLY A 1 91 ? -16.133 3.892 33.153 1.00 61.78 91 GLY A O 1
ATOM 676 N N . SER A 1 92 ? -14.438 4.622 31.858 1.00 61.78 92 SER A N 1
ATOM 677 C CA . SER A 1 92 ? -15.088 5.858 31.417 1.00 61.78 92 SER A CA 1
ATOM 678 C C . SER A 1 92 ? -16.406 5.558 30.692 1.00 61.78 92 SER A C 1
ATOM 680 O O . SER A 1 92 ? -16.439 4.775 29.744 1.00 61.78 92 SER A O 1
ATOM 682 N N . SER A 1 93 ? -17.497 6.199 31.125 1.00 61.53 93 SER A N 1
ATOM 683 C CA . SER A 1 93 ? -18.840 6.058 30.542 1.00 61.53 93 SER A CA 1
ATOM 684 C C . SER A 1 93 ? -19.019 6.815 29.222 1.00 61.53 93 SER A C 1
ATOM 686 O O . SER A 1 93 ? -20.112 6.803 28.654 1.00 61.53 93 SER A O 1
ATOM 688 N N . ASP A 1 94 ? -17.973 7.485 28.732 1.00 72.25 94 ASP A N 1
ATOM 689 C CA . ASP A 1 94 ? -18.003 8.285 27.506 1.00 72.25 94 ASP A CA 1
ATOM 690 C C . ASP A 1 94 ? -17.831 7.398 26.263 1.00 72.25 94 ASP A C 1
ATOM 692 O O . ASP A 1 94 ? -16.877 7.483 25.484 1.00 72.25 94 ASP A O 1
ATOM 696 N N . GLN A 1 95 ? -18.804 6.505 26.088 1.00 76.62 95 GLN A N 1
ATOM 697 C CA . GLN A 1 95 ? -18.860 5.515 25.018 1.00 76.62 95 GLN A CA 1
ATOM 698 C C . GLN A 1 95 ? -18.705 6.155 23.628 1.00 76.62 95 GLN A C 1
ATOM 700 O O . GLN A 1 95 ? -18.017 5.607 22.770 1.00 76.62 95 GLN A O 1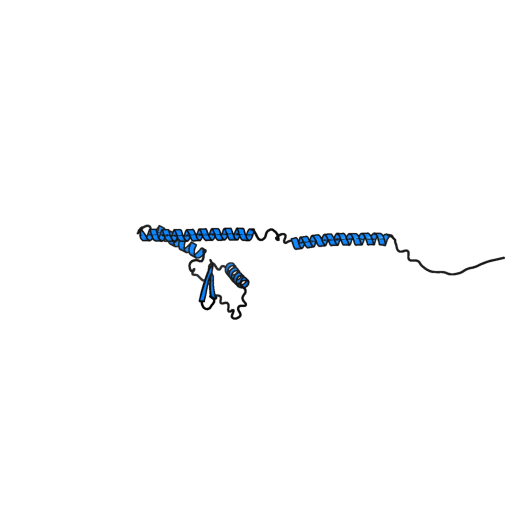
ATOM 705 N N . ALA A 1 96 ? -19.255 7.358 23.430 1.00 76.12 96 ALA A N 1
ATOM 706 C CA . ALA A 1 96 ? -19.126 8.108 22.182 1.00 76.12 96 ALA A CA 1
ATOM 707 C C . ALA A 1 96 ? -17.674 8.538 21.885 1.00 76.12 96 ALA A C 1
ATOM 709 O O . ALA A 1 96 ? -17.235 8.479 20.735 1.00 76.12 96 ALA A O 1
ATOM 710 N N . ALA A 1 97 ? -16.903 8.933 22.905 1.00 74.62 97 ALA A N 1
ATOM 711 C CA . ALA A 1 97 ? -15.493 9.290 22.739 1.00 74.62 97 ALA A CA 1
ATOM 712 C C . ALA A 1 97 ? -14.641 8.052 22.412 1.00 74.62 97 ALA A C 1
ATOM 714 O O . ALA A 1 97 ? -13.775 8.102 21.535 1.00 74.62 97 ALA A O 1
ATOM 715 N N . ILE A 1 98 ? -14.934 6.919 23.063 1.00 76.38 98 ILE A N 1
ATOM 716 C CA . ILE A 1 98 ? -14.279 5.630 22.798 1.00 76.38 98 ILE A CA 1
ATOM 717 C C . ILE A 1 98 ? -14.564 5.159 21.367 1.00 76.38 98 ILE A C 1
ATOM 719 O O . ILE A 1 98 ? -13.649 4.728 20.663 1.00 76.38 98 ILE A O 1
ATOM 723 N N . GLU A 1 99 ? -15.813 5.252 20.912 1.00 82.06 99 GLU A N 1
ATOM 724 C CA . GLU A 1 99 ? -16.198 4.884 19.547 1.00 82.06 99 GLU A CA 1
ATOM 725 C C . GLU A 1 99 ? -15.537 5.784 18.499 1.00 82.06 99 GLU A C 1
ATOM 727 O O . GLU A 1 99 ? -15.001 5.272 17.514 1.00 82.06 99 GLU A O 1
ATOM 732 N N . ASN A 1 100 ? -15.471 7.100 18.732 1.00 81.06 100 ASN A N 1
ATOM 733 C CA . ASN A 1 100 ? -14.786 8.023 17.824 1.00 81.06 100 ASN A CA 1
ATOM 734 C C . ASN A 1 100 ? -13.286 7.705 17.704 1.00 81.06 100 ASN A C 1
ATOM 736 O O . ASN A 1 100 ? -12.759 7.616 16.595 1.00 81.06 100 ASN A O 1
ATOM 740 N N . ALA A 1 101 ? -12.608 7.471 18.832 1.00 77.69 101 ALA A N 1
ATOM 741 C CA . ALA A 1 101 ? -11.191 7.115 18.847 1.00 77.69 101 ALA A CA 1
ATOM 742 C C . ALA A 1 101 ? -10.923 5.769 18.150 1.00 77.69 101 ALA A C 1
ATOM 744 O O . ALA A 1 101 ? -9.963 5.656 17.389 1.00 77.69 101 ALA A O 1
ATOM 745 N N . ARG A 1 102 ? -11.796 4.766 18.333 1.00 83.69 102 ARG A N 1
ATOM 746 C CA . ARG A 1 102 ? -11.717 3.486 17.604 1.00 83.69 102 ARG A CA 1
ATOM 747 C C . ARG A 1 102 ? -11.894 3.664 16.101 1.00 83.69 102 ARG A C 1
ATOM 749 O O . ARG A 1 102 ? -11.129 3.078 15.341 1.00 83.69 102 ARG A O 1
ATOM 756 N N . ALA A 1 103 ? -12.863 4.471 15.674 1.00 83.62 103 ALA A N 1
ATOM 757 C CA . ALA A 1 103 ? -13.101 4.733 14.258 1.00 83.62 103 ALA A CA 1
ATOM 758 C C . ALA A 1 103 ? -11.901 5.433 13.601 1.00 83.62 103 ALA A C 1
ATOM 760 O O . ALA A 1 103 ? -11.461 5.016 12.531 1.00 83.62 103 ALA A O 1
ATOM 761 N N . ARG A 1 104 ? -11.320 6.444 14.265 1.00 80.62 104 ARG A N 1
ATOM 762 C CA . ARG A 1 104 ? -10.105 7.127 13.785 1.00 80.62 104 ARG A CA 1
ATOM 763 C C . ARG A 1 104 ? -8.917 6.184 13.696 1.00 80.62 104 ARG A C 1
ATOM 765 O O . ARG A 1 104 ? -8.232 6.168 12.681 1.00 80.62 104 ARG A O 1
ATOM 772 N N . LEU A 1 105 ? -8.704 5.377 14.731 1.00 83.31 105 LEU A N 1
ATOM 773 C CA . LEU A 1 105 ? -7.627 4.397 14.751 1.00 83.31 105 LEU A CA 1
ATOM 774 C C . LEU A 1 105 ? -7.783 3.373 13.628 1.00 83.31 105 LEU A C 1
ATOM 776 O O . LEU A 1 105 ? -6.799 3.061 12.968 1.00 83.31 105 LEU A O 1
ATOM 780 N N . ALA A 1 106 ? -8.999 2.883 13.377 1.00 79.88 106 ALA A N 1
ATOM 781 C CA . ALA A 1 106 ? -9.265 1.966 12.273 1.00 79.88 106 ALA A CA 1
ATOM 782 C C . ALA A 1 106 ? -8.966 2.619 10.915 1.00 79.88 106 ALA A C 1
ATOM 784 O O . ALA A 1 106 ? -8.241 2.036 10.114 1.00 79.88 106 ALA A O 1
ATOM 785 N N . ALA A 1 107 ? -9.452 3.842 10.686 1.00 80.31 107 ALA A N 1
ATOM 786 C CA . ALA A 1 107 ? -9.210 4.576 9.445 1.00 80.31 107 ALA A CA 1
ATOM 787 C C . ALA A 1 107 ? -7.712 4.832 9.204 1.00 80.31 107 ALA A C 1
ATOM 789 O O . ALA A 1 107 ? -7.207 4.542 8.123 1.00 80.31 107 ALA A O 1
ATOM 790 N N . LEU A 1 108 ? -6.991 5.307 10.226 1.00 80.06 108 LEU A N 1
ATOM 791 C CA . LEU A 1 108 ? -5.548 5.541 10.149 1.00 80.06 108 LEU A CA 1
ATOM 792 C C . LEU A 1 108 ? -4.780 4.243 9.915 1.00 80.06 108 LEU A C 1
ATOM 794 O O . LEU A 1 108 ? -3.895 4.213 9.071 1.00 80.06 108 LEU A O 1
ATOM 798 N N . SER A 1 109 ? -5.147 3.164 10.609 1.00 78.25 109 SER A N 1
ATOM 799 C CA . SER A 1 109 ? -4.472 1.871 10.472 1.00 78.25 109 SER A CA 1
ATOM 800 C C . SER A 1 109 ? -4.654 1.268 9.075 1.00 78.25 109 SER A C 1
ATOM 802 O O . SER A 1 109 ? -3.731 0.634 8.565 1.00 78.25 109 SER A O 1
ATOM 804 N N . ILE A 1 110 ? -5.830 1.454 8.460 1.00 79.00 110 ILE A N 1
ATOM 805 C CA . ILE A 1 110 ? -6.098 1.039 7.074 1.00 79.00 110 ILE A CA 1
ATOM 806 C C . ILE A 1 110 ? -5.260 1.883 6.110 1.00 79.00 110 ILE A C 1
ATOM 808 O O . ILE A 1 110 ? -4.589 1.314 5.256 1.00 79.00 110 ILE A O 1
ATOM 812 N N . LEU A 1 111 ? -5.237 3.210 6.293 1.00 77.06 111 LEU A N 1
ATOM 813 C CA . LEU A 1 111 ? -4.486 4.141 5.442 1.00 77.06 111 LEU A CA 1
ATOM 814 C C . LEU A 1 111 ? -2.985 3.823 5.391 1.00 77.06 111 LEU A C 1
ATOM 816 O O . LEU A 1 111 ? -2.362 3.944 4.345 1.00 77.06 111 LEU A O 1
ATOM 820 N N . ILE A 1 112 ? -2.400 3.411 6.516 1.00 78.19 112 ILE A N 1
ATOM 821 C CA . ILE A 1 112 ? -0.980 3.033 6.585 1.00 78.19 112 ILE A CA 1
ATOM 822 C C . ILE A 1 112 ? -0.740 1.534 6.314 1.00 78.19 112 ILE A C 1
ATOM 824 O O . ILE A 1 112 ? 0.366 1.043 6.517 1.00 78.19 112 ILE A O 1
ATOM 828 N N . GLY A 1 113 ? -1.769 0.771 5.925 1.00 76.94 113 GLY A N 1
ATOM 829 C CA . GLY A 1 113 ? -1.662 -0.659 5.605 1.00 76.94 113 GLY A CA 1
ATOM 830 C C . GLY A 1 113 ? -1.340 -1.586 6.790 1.00 76.94 113 GLY A C 1
ATOM 831 O O . GLY A 1 113 ? -0.988 -2.750 6.587 1.00 76.94 113 GLY A O 1
ATOM 832 N N . THR A 1 114 ? -1.455 -1.120 8.039 1.00 72.56 114 THR A N 1
ATOM 833 C CA . THR A 1 114 ? -1.096 -1.916 9.236 1.00 72.56 114 THR A CA 1
ATOM 834 C C . THR A 1 114 ? -2.169 -2.928 9.634 1.00 72.56 114 THR A C 1
ATOM 836 O O . THR A 1 114 ? -1.854 -3.963 10.230 1.00 72.56 114 THR A O 1
ATOM 839 N N . VAL A 1 115 ? -3.431 -2.687 9.269 1.00 75.88 115 VAL A N 1
ATOM 840 C CA . VAL A 1 115 ? -4.542 -3.631 9.474 1.00 75.88 115 VAL A CA 1
ATOM 841 C C . VAL A 1 115 ? -5.104 -4.122 8.146 1.00 75.88 115 VAL A C 1
ATOM 843 O O . VAL A 1 115 ? -4.907 -3.515 7.097 1.00 75.88 115 VAL A O 1
ATOM 846 N N . ALA A 1 116 ? -5.805 -5.254 8.190 1.00 74.94 116 ALA A N 1
ATOM 847 C CA . ALA A 1 116 ? -6.496 -5.775 7.020 1.00 74.94 116 ALA A CA 1
ATOM 848 C C . ALA A 1 116 ? -7.690 -4.877 6.653 1.00 74.94 116 ALA A C 1
ATOM 850 O O . ALA A 1 116 ? -8.500 -4.535 7.515 1.00 74.94 116 ALA A O 1
ATOM 851 N N . ALA A 1 117 ? -7.810 -4.546 5.369 1.00 83.19 117 ALA A N 1
ATOM 852 C CA . ALA A 1 117 ? -9.007 -3.943 4.792 1.00 83.19 117 ALA A CA 1
ATOM 853 C C . ALA A 1 117 ? -9.963 -5.035 4.278 1.00 83.19 117 ALA A C 1
ATOM 855 O O . ALA A 1 117 ? -9.569 -6.182 4.060 1.00 83.19 117 ALA A O 1
ATOM 856 N N . THR A 1 118 ? -11.242 -4.709 4.095 1.00 84.50 118 THR A N 1
ATOM 857 C CA . THR A 1 118 ? -12.245 -5.629 3.532 1.00 84.50 118 THR A CA 1
ATOM 858 C C . THR A 1 118 ? -13.151 -4.876 2.570 1.00 84.50 118 THR A C 1
ATOM 860 O O . THR A 1 118 ? -13.649 -3.806 2.903 1.00 84.50 118 THR A O 1
ATOM 863 N N . GLY A 1 119 ? -13.386 -5.452 1.392 1.00 88.25 119 GLY A N 1
ATOM 864 C CA . GLY A 1 119 ? -14.224 -4.874 0.344 1.00 88.25 119 GLY A CA 1
ATOM 865 C C . GLY A 1 119 ? -14.216 -5.732 -0.927 1.00 88.25 119 GLY A C 1
ATOM 866 O O . GLY A 1 119 ? -13.569 -6.784 -0.947 1.00 88.25 119 GLY A O 1
ATOM 867 N N . PRO A 1 120 ? -14.941 -5.320 -1.982 1.00 92.44 120 PRO A N 1
ATOM 868 C CA . PRO A 1 120 ? -14.829 -5.926 -3.306 1.00 92.44 120 PRO A CA 1
ATOM 869 C C . PRO A 1 120 ? -13.385 -5.854 -3.816 1.00 92.44 120 PRO A C 1
ATOM 871 O O . PRO A 1 120 ? -12.703 -4.856 -3.604 1.00 92.44 120 PRO A O 1
ATOM 874 N N . GLY A 1 121 ? -12.920 -6.893 -4.507 1.00 92.69 121 GLY A N 1
ATOM 875 C CA . GLY A 1 121 ? -11.549 -6.927 -5.003 1.00 92.69 121 GLY A CA 1
ATOM 876 C C . GLY A 1 121 ? -11.253 -8.139 -5.872 1.00 92.69 121 GLY A C 1
ATOM 877 O O . GLY A 1 121 ? -12.147 -8.910 -6.228 1.00 92.69 121 GLY A O 1
ATOM 878 N N . VAL A 1 122 ? -9.975 -8.303 -6.205 1.00 93.75 122 VAL A N 1
ATOM 879 C CA . VAL A 1 122 ? -9.469 -9.401 -7.033 1.00 93.75 122 VAL A CA 1
ATOM 880 C C . VAL A 1 122 ? -8.299 -10.094 -6.343 1.00 93.75 122 VAL A C 1
ATOM 882 O O . VAL A 1 122 ? -7.563 -9.486 -5.572 1.00 93.75 122 VAL A O 1
ATOM 885 N N . THR A 1 123 ? -8.118 -11.383 -6.624 1.00 94.31 123 THR A N 1
ATOM 886 C CA . THR A 1 123 ? -6.908 -12.124 -6.248 1.00 94.31 123 THR A CA 1
ATOM 887 C C . THR A 1 123 ? -6.100 -12.390 -7.509 1.00 94.31 123 THR A C 1
ATOM 889 O O . THR A 1 123 ? -6.537 -13.150 -8.371 1.00 94.31 123 THR A O 1
ATOM 892 N N . LEU A 1 124 ? -4.928 -11.765 -7.615 1.00 93.19 124 LEU A N 1
ATOM 893 C CA . LEU A 1 124 ? -3.987 -11.997 -8.706 1.00 93.19 124 LEU A CA 1
ATOM 894 C C . LEU A 1 124 ? -2.951 -13.037 -8.268 1.00 93.19 124 LEU A C 1
ATOM 896 O O . LEU A 1 124 ? -2.359 -12.915 -7.199 1.00 93.19 124 LEU A O 1
ATOM 900 N N . THR A 1 125 ? -2.740 -14.067 -9.086 1.00 94.38 125 THR A N 1
ATOM 901 C CA . THR A 1 125 ? -1.720 -15.096 -8.836 1.00 94.38 125 THR A CA 1
ATOM 902 C C . THR A 1 125 ? -0.666 -15.032 -9.930 1.00 94.38 125 THR A C 1
ATOM 904 O O . THR A 1 125 ? -0.997 -15.161 -11.106 1.00 94.38 125 THR A O 1
ATOM 907 N N . ILE A 1 126 ? 0.596 -14.857 -9.537 1.00 91.88 126 ILE A N 1
ATOM 908 C CA . ILE A 1 126 ? 1.747 -14.836 -10.444 1.00 91.88 126 ILE A CA 1
ATOM 909 C C . ILE A 1 126 ? 2.516 -16.141 -10.241 1.00 91.88 126 ILE A C 1
ATOM 911 O O . ILE A 1 126 ? 3.050 -16.396 -9.163 1.00 91.88 126 ILE A O 1
ATOM 915 N N . ALA A 1 127 ? 2.525 -16.995 -11.263 1.00 92.00 127 ALA A N 1
ATOM 916 C CA . ALA A 1 127 ? 3.274 -18.245 -11.247 1.00 92.00 127 ALA A CA 1
ATOM 917 C C . ALA A 1 127 ? 4.656 -18.018 -11.867 1.00 92.00 127 ALA A C 1
ATOM 919 O O . ALA A 1 127 ? 4.767 -17.868 -13.081 1.00 92.00 127 ALA A O 1
ATOM 920 N N . ASP A 1 128 ? 5.694 -18.023 -11.033 1.00 90.62 128 ASP A N 1
ATOM 921 C CA . ASP A 1 128 ? 7.076 -17.802 -11.465 1.00 90.62 128 ASP A CA 1
ATOM 922 C C . ASP A 1 128 ? 8.014 -18.941 -11.019 1.00 90.62 128 ASP A C 1
ATOM 924 O O . ASP A 1 128 ? 8.837 -18.780 -10.116 1.00 90.62 128 ASP A O 1
ATOM 928 N N . PRO A 1 129 ? 7.890 -20.141 -11.615 1.00 87.62 129 PRO A N 1
ATOM 929 C CA . PRO A 1 129 ? 8.722 -21.283 -11.239 1.00 87.62 129 PRO A CA 1
ATOM 930 C C . PRO A 1 129 ? 10.203 -21.089 -11.598 1.00 87.62 129 PRO A C 1
ATOM 932 O O . PRO A 1 129 ? 11.057 -21.763 -11.027 1.00 87.62 129 PRO A O 1
ATOM 935 N N . ALA A 1 130 ? 10.504 -20.199 -12.550 1.00 90.50 130 ALA A N 1
ATOM 936 C CA . ALA A 1 130 ? 11.853 -19.931 -13.037 1.00 90.50 130 ALA A CA 1
ATOM 937 C C . ALA A 1 130 ? 12.511 -18.706 -12.376 1.00 90.50 130 ALA A C 1
ATOM 939 O O . ALA A 1 130 ? 13.668 -18.431 -12.683 1.00 90.50 130 ALA A O 1
ATOM 940 N N . GLN A 1 131 ? 11.807 -18.001 -11.479 1.00 86.81 131 GLN A N 1
ATOM 941 C CA . GLN A 1 131 ? 12.270 -16.762 -10.834 1.00 86.81 131 GLN A CA 1
ATOM 942 C C . GLN A 1 131 ? 12.655 -15.676 -11.858 1.00 86.81 131 GLN A C 1
ATOM 944 O O . GLN A 1 131 ? 13.667 -14.992 -11.716 1.00 86.81 131 GLN A O 1
ATOM 949 N N . GLY A 1 132 ? 11.878 -15.575 -12.939 1.00 90.75 132 GLY A N 1
ATOM 950 C CA . GLY A 1 132 ? 12.092 -14.637 -14.039 1.00 90.75 132 GLY A CA 1
ATOM 951 C C . GLY A 1 132 ? 11.318 -13.324 -13.913 1.00 90.75 132 GLY A C 1
ATOM 952 O O . GLY A 1 132 ? 11.514 -12.436 -14.741 1.00 90.75 132 GLY A O 1
ATOM 953 N N . VAL A 1 133 ? 10.433 -13.183 -12.922 1.00 91.62 133 VAL A N 1
ATOM 954 C CA . VAL A 1 133 ? 9.699 -11.937 -12.680 1.00 91.62 133 VAL A CA 1
ATOM 955 C C . VAL A 1 133 ? 10.609 -10.958 -11.949 1.00 91.62 133 VAL A C 1
ATOM 957 O O . VAL A 1 133 ? 11.006 -11.176 -10.805 1.00 91.62 133 VAL A O 1
ATOM 960 N N . ALA A 1 134 ? 10.936 -9.860 -12.625 1.00 91.81 134 ALA A N 1
ATOM 961 C CA . ALA A 1 134 ? 11.773 -8.810 -12.071 1.00 91.81 134 ALA A CA 1
ATOM 962 C C . ALA A 1 134 ? 11.013 -7.976 -11.021 1.00 91.81 134 ALA A C 1
ATOM 964 O O . ALA A 1 134 ? 9.780 -7.881 -11.045 1.00 91.81 134 ALA A O 1
ATOM 965 N N . ALA A 1 135 ? 11.747 -7.342 -10.102 1.00 89.56 135 ALA A N 1
ATOM 966 C CA . ALA A 1 135 ? 11.152 -6.509 -9.055 1.00 89.56 135 ALA A CA 1
ATOM 967 C C . ALA A 1 135 ? 10.404 -5.302 -9.647 1.00 89.56 135 ALA A C 1
ATOM 969 O O . ALA A 1 135 ? 9.347 -4.917 -9.154 1.00 89.56 135 ALA A O 1
ATOM 970 N N . GLU A 1 136 ? 10.915 -4.756 -10.748 1.00 92.25 136 GLU A N 1
ATOM 971 C CA . GLU A 1 136 ? 10.324 -3.657 -11.505 1.00 92.25 136 GLU A CA 1
ATOM 972 C C . GLU A 1 136 ? 8.947 -4.047 -12.053 1.00 92.25 136 GLU A C 1
ATOM 974 O O . GLU A 1 136 ? 7.989 -3.297 -11.907 1.00 92.25 136 GLU A O 1
ATOM 979 N N . THR A 1 137 ? 8.804 -5.272 -12.569 1.00 93.88 137 THR A N 1
ATOM 980 C CA . THR A 1 137 ? 7.513 -5.786 -13.051 1.00 93.88 137 THR A CA 1
ATOM 981 C C . THR A 1 137 ? 6.484 -5.884 -11.925 1.00 93.88 137 THR A C 1
ATOM 983 O O . THR A 1 137 ? 5.305 -5.610 -12.134 1.00 93.88 137 THR A O 1
ATOM 986 N N . MET A 1 138 ? 6.909 -6.243 -10.711 1.00 93.00 138 MET A N 1
ATOM 987 C CA . MET A 1 138 ? 6.012 -6.245 -9.552 1.00 93.00 138 MET A CA 1
ATOM 988 C C . MET A 1 138 ? 5.581 -4.830 -9.155 1.00 93.00 138 MET A C 1
ATOM 990 O O . MET A 1 138 ? 4.421 -4.635 -8.793 1.00 93.00 138 MET A O 1
ATOM 994 N N . LEU A 1 139 ? 6.480 -3.844 -9.244 1.00 92.81 139 LEU A N 1
ATOM 995 C CA . LEU A 1 139 ? 6.137 -2.438 -9.015 1.00 92.81 139 LEU A CA 1
ATOM 996 C C . LEU A 1 139 ? 5.130 -1.934 -10.052 1.00 92.81 139 LEU A C 1
ATOM 998 O O . LEU A 1 139 ? 4.171 -1.262 -9.678 1.00 92.81 139 LEU A O 1
ATOM 1002 N N . ASP A 1 140 ? 5.289 -2.314 -11.318 1.00 94.75 140 ASP A N 1
ATOM 1003 C CA . ASP A 1 140 ? 4.332 -1.977 -12.374 1.00 94.75 140 ASP A CA 1
ATOM 1004 C C . ASP A 1 140 ? 2.946 -2.552 -12.072 1.00 94.75 140 ASP A C 1
ATOM 1006 O O . ASP A 1 140 ? 1.959 -1.824 -12.116 1.00 94.75 140 ASP A O 1
ATOM 1010 N N . VAL A 1 141 ? 2.854 -3.821 -11.654 1.00 94.44 141 VAL A N 1
ATOM 1011 C CA . VAL A 1 141 ? 1.576 -4.430 -11.240 1.00 94.44 141 VAL A CA 1
ATOM 1012 C C . VAL A 1 141 ? 0.921 -3.641 -10.102 1.00 94.44 141 VAL A C 1
ATOM 1014 O O . VAL A 1 141 ? -0.282 -3.387 -10.143 1.00 94.44 141 VAL A O 1
ATOM 1017 N N . ILE A 1 142 ? 1.692 -3.231 -9.093 1.00 93.75 142 ILE A N 1
ATOM 1018 C CA . ILE A 1 142 ? 1.182 -2.427 -7.971 1.00 93.75 142 ILE A CA 1
ATOM 1019 C C . ILE A 1 142 ? 0.667 -1.068 -8.468 1.00 93.75 142 ILE A C 1
ATOM 1021 O O . ILE A 1 142 ? -0.405 -0.624 -8.050 1.00 93.75 142 ILE A O 1
ATOM 1025 N N . ASN A 1 143 ? 1.404 -0.418 -9.370 1.00 94.25 143 ASN A N 1
ATOM 1026 C CA . ASN A 1 143 ? 1.025 0.872 -9.941 1.00 94.25 143 ASN A CA 1
ATOM 1027 C C . ASN A 1 143 ? -0.244 0.772 -10.795 1.00 94.25 143 ASN A C 1
ATOM 1029 O O . ASN A 1 143 ? -1.135 1.607 -10.648 1.00 94.25 143 ASN A O 1
ATOM 1033 N N . GLU A 1 144 ? -0.370 -0.266 -11.621 1.00 96.06 144 GLU A N 1
ATOM 1034 C CA . GLU A 1 144 ? -1.565 -0.521 -12.432 1.00 96.06 144 GLU A CA 1
ATOM 1035 C C . GLU A 1 144 ? -2.792 -0.808 -11.556 1.00 96.06 144 GLU A C 1
ATOM 1037 O O . GLU A 1 144 ? -3.874 -0.273 -11.797 1.00 96.06 144 GLU A O 1
ATOM 1042 N N . LEU A 1 145 ? -2.634 -1.585 -10.479 1.00 94.56 145 LEU A N 1
ATOM 1043 C CA . LEU A 1 145 ? -3.716 -1.821 -9.519 1.00 94.56 145 LEU A CA 1
ATOM 1044 C C . LEU A 1 145 ? -4.145 -0.525 -8.822 1.00 94.56 145 LEU A C 1
ATOM 1046 O O . LEU A 1 145 ? -5.341 -0.270 -8.684 1.00 94.56 145 LEU A O 1
ATOM 1050 N N . ARG A 1 146 ? -3.191 0.327 -8.431 1.00 92.38 146 ARG A N 1
ATOM 1051 C CA . ARG A 1 146 ? -3.478 1.650 -7.860 1.00 92.38 146 ARG A CA 1
ATOM 1052 C C . ARG A 1 146 ? -4.210 2.545 -8.862 1.00 92.38 146 ARG A C 1
ATOM 1054 O O . ARG A 1 146 ? -5.198 3.176 -8.498 1.00 92.38 146 ARG A O 1
ATOM 1061 N N . ALA A 1 147 ? -3.771 2.567 -10.121 1.00 94.56 147 ALA A N 1
ATOM 1062 C CA . ALA A 1 147 ? -4.428 3.310 -11.196 1.00 94.56 147 ALA A CA 1
ATOM 1063 C C . ALA A 1 147 ? -5.857 2.803 -11.466 1.00 94.56 147 ALA A C 1
ATOM 1065 O O . ALA A 1 147 ? -6.747 3.596 -11.768 1.00 94.56 147 ALA A O 1
ATOM 1066 N N . ALA A 1 148 ? -6.097 1.502 -11.287 1.00 94.12 148 ALA A N 1
ATOM 1067 C CA . ALA A 1 148 ? -7.416 0.879 -11.377 1.00 94.12 148 ALA A CA 1
ATOM 1068 C C . ALA A 1 148 ? -8.312 1.110 -10.139 1.00 94.12 148 ALA A C 1
ATOM 1070 O O . ALA A 1 148 ? -9.461 0.667 -10.134 1.00 94.12 148 ALA A O 1
ATOM 1071 N N . GLY A 1 149 ? -7.819 1.804 -9.107 1.00 91.06 149 GLY A N 1
ATOM 1072 C CA . GLY A 1 149 ? -8.580 2.141 -7.902 1.00 91.06 149 GLY A CA 1
ATOM 1073 C C . GLY A 1 149 ? -8.432 1.150 -6.746 1.00 91.06 149 GLY A C 1
ATOM 1074 O O . GLY A 1 149 ? -9.299 1.104 -5.878 1.00 91.06 149 GLY A O 1
ATOM 1075 N N . ALA A 1 150 ? -7.368 0.341 -6.708 1.00 91.69 150 ALA A N 1
ATOM 1076 C CA . ALA A 1 150 ? -7.065 -0.464 -5.529 1.00 91.69 150 ALA A CA 1
ATOM 1077 C C . ALA A 1 150 ? -6.654 0.438 -4.351 1.00 91.69 150 ALA A C 1
ATOM 1079 O O . ALA A 1 150 ? -5.634 1.123 -4.410 1.00 91.69 150 ALA A O 1
ATOM 1080 N N . GLU A 1 151 ? -7.443 0.405 -3.277 1.00 89.00 151 GLU A N 1
ATOM 1081 C CA . GLU A 1 151 ? -7.212 1.182 -2.046 1.00 89.00 151 GLU A CA 1
ATOM 1082 C C . GLU A 1 151 ? -6.401 0.410 -0.993 1.00 89.00 151 GLU A C 1
ATOM 1084 O O . GLU A 1 151 ? -5.858 1.000 -0.070 1.00 89.00 151 GLU A O 1
ATOM 1089 N N . ALA A 1 152 ? -6.329 -0.918 -1.106 1.00 90.31 152 ALA A N 1
ATOM 1090 C CA . ALA A 1 152 ? -5.528 -1.768 -0.234 1.00 90.31 152 ALA A CA 1
ATOM 1091 C C . ALA A 1 152 ? -5.066 -3.018 -0.992 1.00 90.31 152 ALA A C 1
ATOM 1093 O O . ALA A 1 152 ? -5.832 -3.619 -1.749 1.00 90.31 152 ALA A O 1
ATOM 1094 N N . MET A 1 153 ? -3.819 -3.431 -0.775 1.00 91.69 153 MET A N 1
ATOM 1095 C CA . MET A 1 153 ? -3.199 -4.585 -1.427 1.00 91.69 153 MET A CA 1
ATOM 1096 C C . MET A 1 153 ? -2.446 -5.445 -0.409 1.00 91.69 153 MET A C 1
ATOM 1098 O O . MET A 1 153 ? -1.833 -4.943 0.531 1.00 91.69 153 MET A O 1
ATOM 1102 N N . GLU A 1 154 ? -2.457 -6.761 -0.613 1.00 91.69 154 GLU A N 1
ATOM 1103 C CA . GLU A 1 154 ? -1.629 -7.706 0.134 1.00 91.69 154 GLU A CA 1
ATOM 1104 C C . GLU A 1 154 ? -0.837 -8.564 -0.850 1.00 91.69 154 GLU A C 1
ATOM 1106 O O . GLU A 1 154 ? -1.404 -9.284 -1.671 1.00 91.69 154 GLU A O 1
ATOM 1111 N N . ILE A 1 155 ? 0.484 -8.502 -0.745 1.00 91.94 155 ILE A N 1
ATOM 1112 C CA . ILE A 1 155 ? 1.415 -9.261 -1.570 1.00 91.94 155 ILE A CA 1
ATOM 1113 C C . ILE A 1 155 ? 1.901 -10.429 -0.728 1.00 91.94 155 ILE A C 1
ATOM 1115 O O . ILE A 1 155 ? 2.533 -10.229 0.309 1.00 91.94 155 ILE A O 1
ATOM 1119 N N . ARG A 1 156 ? 1.600 -11.654 -1.163 1.00 92.56 156 ARG A N 1
ATOM 1120 C CA . ARG A 1 156 ? 2.027 -12.884 -0.489 1.00 92.56 156 ARG A CA 1
ATOM 1121 C C . ARG A 1 156 ? 3.065 -13.601 -1.339 1.00 92.56 156 ARG A C 1
ATOM 1123 O O . ARG A 1 156 ? 2.844 -13.820 -2.525 1.00 92.56 156 ARG A O 1
ATOM 1130 N N . GLY A 1 157 ? 4.162 -14.003 -0.714 1.00 89.88 157 GLY A N 1
ATOM 1131 C CA . GLY A 1 157 ? 5.255 -14.732 -1.346 1.00 89.88 157 GLY A CA 1
ATOM 1132 C C . GLY A 1 157 ? 5.746 -15.892 -0.488 1.00 89.88 157 GLY A C 1
ATOM 1133 O O . GLY A 1 157 ? 5.255 -16.134 0.619 1.00 89.88 157 GLY A O 1
ATOM 1134 N N . GLN A 1 158 ? 6.724 -16.618 -1.016 1.00 85.62 158 GLN A N 1
ATOM 1135 C CA . GLN A 1 158 ? 7.422 -17.698 -0.327 1.00 85.62 158 GLN A CA 1
ATOM 1136 C C . GLN A 1 158 ? 8.921 -17.435 -0.442 1.00 85.62 158 GLN A C 1
ATOM 1138 O O . GLN A 1 158 ? 9.447 -17.361 -1.547 1.00 85.62 158 GLN A O 1
ATOM 1143 N N . GLU A 1 159 ? 9.608 -17.314 0.689 1.00 81.50 159 GLU A N 1
ATOM 1144 C CA . GLU A 1 159 ? 11.061 -17.157 0.741 1.00 81.50 159 GLU A CA 1
ATOM 1145 C C . GLU A 1 159 ? 11.635 -18.263 1.628 1.00 81.50 159 GLU A C 1
ATOM 1147 O O . GLU A 1 159 ? 11.242 -18.408 2.787 1.00 81.50 159 GLU A O 1
ATOM 1152 N N . GLY A 1 160 ? 12.506 -19.112 1.072 1.00 80.56 160 GLY A N 1
ATOM 1153 C CA . GLY A 1 160 ? 13.102 -20.230 1.817 1.00 80.56 160 GLY A CA 1
ATOM 1154 C C . GLY A 1 160 ? 12.083 -21.206 2.430 1.00 80.56 160 GLY A C 1
ATOM 1155 O O . GLY A 1 160 ? 12.355 -21.795 3.473 1.00 80.56 160 GLY A O 1
ATOM 1156 N N . GLY A 1 161 ? 10.895 -21.348 1.828 1.00 81.75 161 GLY A N 1
ATOM 1157 C CA . GLY A 1 161 ? 9.795 -22.178 2.344 1.00 81.75 161 GLY A CA 1
ATOM 1158 C C . GLY A 1 161 ? 8.957 -21.526 3.452 1.00 81.75 161 GLY A C 1
ATOM 1159 O O . GLY A 1 161 ? 8.084 -22.181 4.020 1.00 81.75 161 GLY A O 1
ATOM 1160 N N . ARG A 1 162 ? 9.206 -20.249 3.771 1.00 88.12 162 ARG A N 1
ATOM 1161 C CA . ARG A 1 162 ? 8.408 -19.466 4.714 1.00 88.12 162 ARG A CA 1
ATOM 1162 C C . ARG A 1 162 ? 7.503 -18.500 3.960 1.00 88.12 162 ARG A C 1
ATOM 1164 O O . ARG A 1 162 ? 7.945 -17.793 3.056 1.00 88.12 162 ARG A O 1
ATOM 1171 N N . GLN A 1 163 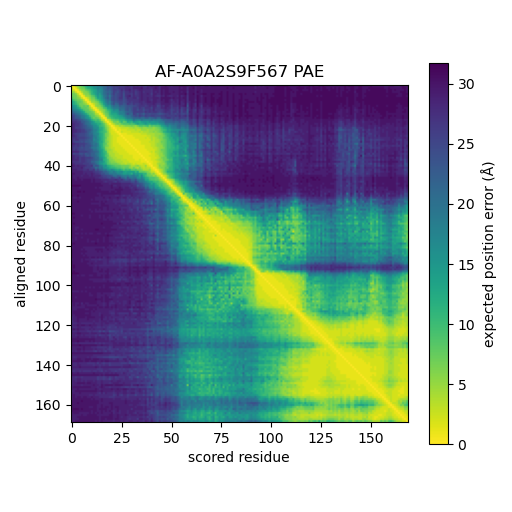? 6.242 -18.432 4.375 1.00 87.75 163 GLN A N 1
ATOM 1172 C CA . GLN A 1 163 ? 5.295 -17.480 3.813 1.00 87.75 163 GLN A CA 1
ATOM 1173 C C . GLN A 1 163 ? 5.619 -16.064 4.297 1.00 87.75 163 GLN A C 1
ATOM 1175 O O . GLN A 1 163 ? 5.737 -15.823 5.500 1.00 87.75 163 GLN A O 1
ATOM 1180 N N . ILE A 1 164 ? 5.758 -15.140 3.351 1.00 89.31 164 ILE A N 1
ATOM 1181 C CA . ILE A 1 164 ? 5.942 -13.709 3.597 1.00 89.31 164 ILE A CA 1
ATOM 1182 C C . ILE A 1 164 ? 4.719 -12.957 3.077 1.00 89.31 164 ILE A C 1
ATOM 1184 O O . ILE A 1 164 ? 4.155 -13.322 2.046 1.00 89.31 164 ILE A O 1
ATOM 1188 N N . SER A 1 165 ? 4.289 -11.927 3.802 1.00 88.31 165 SER A N 1
ATOM 1189 C CA . SER A 1 165 ? 3.174 -11.070 3.399 1.00 88.31 165 SER A CA 1
ATOM 1190 C C . SER A 1 165 ? 3.514 -9.609 3.650 1.00 88.31 165 SER A C 1
ATOM 1192 O O . SER A 1 165 ? 3.911 -9.263 4.764 1.00 88.31 165 SER A O 1
ATOM 1194 N N . VAL A 1 166 ? 3.302 -8.763 2.649 1.00 87.25 166 VAL A N 1
ATOM 1195 C CA . VAL A 1 166 ? 3.430 -7.307 2.747 1.00 87.25 166 VAL A CA 1
ATOM 1196 C C . VAL A 1 166 ? 2.073 -6.692 2.442 1.00 87.25 166 VAL A C 1
ATOM 1198 O O . VAL A 1 166 ? 1.421 -7.084 1.476 1.00 87.25 166 VAL A O 1
ATOM 1201 N N . ARG A 1 167 ? 1.633 -5.749 3.273 1.00 87.44 167 ARG A N 1
ATOM 1202 C CA . ARG A 1 167 ? 0.403 -4.983 3.053 1.00 87.44 167 ARG A CA 1
ATOM 1203 C C . ARG A 1 167 ? 0.759 -3.582 2.583 1.00 87.44 167 ARG A C 1
ATOM 1205 O O . ARG A 1 167 ? 1.735 -3.012 3.058 1.00 87.44 167 ARG A O 1
ATOM 1212 N N . VAL A 1 168 ? -0.032 -3.062 1.656 1.00 82.25 168 VAL A N 1
ATOM 1213 C CA . VAL A 1 168 ? 0.119 -1.729 1.070 1.00 82.25 168 VAL A CA 1
ATOM 1214 C C . VAL A 1 168 ? -1.242 -1.041 1.135 1.00 82.25 168 VAL A C 1
ATOM 1216 O O . VAL A 1 168 ? -2.232 -1.626 0.692 1.00 82.25 168 VAL A O 1
ATOM 1219 N N . GLY A 1 169 ? -1.281 0.157 1.715 1.00 75.50 169 GLY A N 1
ATOM 1220 C CA . GLY A 1 169 ? -2.419 1.084 1.682 1.00 75.50 169 GLY A CA 1
ATOM 1221 C C . GLY A 1 169 ? -2.172 2.265 0.749 1.00 75.50 169 GLY A C 1
ATOM 1222 O O . GLY A 1 169 ? -1.037 2.396 0.218 1.00 75.50 169 GLY A O 1
#

Secondary structure (DSSP, 8-state):
-----------------HHHHHHHHHHHHHHHHHHHHHHHHHHHHHTT-TTSSSTTHHHHHHHHHHHHHHHHHHHHHHHHHHHHHHHHHTT---HHHHHHHHHHHHHHHHHTT-S---SS--------TT----HHHHHHHHHHHHHTT-S-EEEEEEETTEEEEEEE-

Nearest PDB structures (foldseek):
  7ung-assembly1_B0  TM=3.213E-01  e=9.700E-01  Homo sapiens

pLDDT: mean 75.72, std 15.35, range [37.19, 96.06]

Mean predicted aligned error: 18.65 Å

Sequence (169 aa):
MAEDSEPAAPHGRHELPRSSAVFGVLAVLLCLLLGIAIATQVRQTDSGDSLETARPADLLILLDSLQQREAALNTEVAELQRTLAQLQASGSSDQAAIENARARLAALSILIGTVAATGPGVTLTIADPAQGVAAETMLDVINELRAAGAEAMEIRGQEGGRQISVRVG